Protein AF-A0A1I7N9Y0-F1 (afdb_monomer_lite)

pLDDT: mean 70.04, std 11.56, range [36.78, 92.0]

Foldseek 3Di:
DDDDDDDPPDDDDPVCVVVVVVVVVVLVVVLQVQLVVVVVVVDDSLVSSLVSLLVVLVVVLVVVCVVCVVVVHDDPPVVSVVVSVVSSVVVSVVVVVCVVVVPPPDD

Organism: NCBI:txid429728

Radius of gyration: 16.45 Å; chains: 1; bounding box: 39×39×46 Å

Structure (mmCIF, N/CA/C/O backbone):
data_AF-A0A1I7N9Y0-F1
#
_entry.id   AF-A0A1I7N9Y0-F1
#
loop_
_atom_site.group_PDB
_atom_site.id
_atom_site.type_symbol
_atom_site.label_atom_id
_atom_site.label_alt_id
_atom_site.label_comp_id
_atom_site.label_asym_id
_atom_site.label_entity_id
_atom_site.label_seq_id
_atom_site.pdbx_PDB_ins_code
_atom_site.Cartn_x
_atom_site.Cartn_y
_atom_site.Cartn_z
_atom_site.occupancy
_atom_site.B_iso_or_equiv
_atom_site.auth_seq_id
_atom_site.auth_comp_id
_atom_site.auth_asym_id
_atom_site.auth_atom_id
_atom_site.pdbx_PDB_model_num
ATOM 1 N N . MET A 1 1 ? -4.907 28.171 24.489 1.00 54.97 1 MET A N 1
ATOM 2 C CA . MET A 1 1 ? -5.451 26.846 24.131 1.00 54.97 1 MET A CA 1
ATOM 3 C C . MET A 1 1 ? -4.264 25.939 23.890 1.00 54.97 1 MET A C 1
ATOM 5 O O . MET A 1 1 ? -3.400 26.329 23.114 1.00 54.97 1 MET A O 1
ATOM 9 N N . SER A 1 2 ? -4.164 24.822 24.606 1.00 50.41 2 SER A N 1
ATOM 10 C CA . SER A 1 2 ? -3.109 23.834 24.354 1.00 50.41 2 SER A CA 1
ATOM 11 C C . SER A 1 2 ? -3.438 23.054 23.075 1.00 50.41 2 SER A C 1
ATOM 13 O O . SER A 1 2 ? -4.624 22.825 22.822 1.00 50.41 2 SER A O 1
ATOM 15 N N . PRO A 1 3 ? -2.442 22.687 22.251 1.00 51.03 3 PRO A N 1
ATOM 16 C CA . PRO A 1 3 ? -2.676 21.850 21.080 1.00 51.03 3 PRO A CA 1
ATOM 17 C C . PRO A 1 3 ? -3.219 20.472 21.501 1.00 51.03 3 PRO A C 1
ATOM 19 O O . PRO A 1 3 ? -2.886 20.004 22.593 1.00 51.03 3 PRO A O 1
ATOM 22 N N . PRO A 1 4 ? -4.060 19.832 20.668 1.00 57.34 4 PRO A N 1
ATOM 23 C CA . PRO A 1 4 ? -4.533 18.480 20.934 1.00 57.34 4 PRO A CA 1
ATOM 24 C C . PRO A 1 4 ? -3.343 17.514 20.987 1.00 57.34 4 PRO A C 1
ATOM 26 O O . PRO A 1 4 ? -2.478 17.546 20.111 1.00 57.34 4 PRO A O 1
ATOM 29 N N . GLU A 1 5 ? -3.293 16.672 22.020 1.00 61.59 5 GLU A N 1
ATOM 30 C CA . GLU A 1 5 ? -2.315 15.586 22.096 1.00 61.59 5 GLU A CA 1
ATOM 31 C C . GLU A 1 5 ? -2.537 14.629 20.924 1.00 61.59 5 GLU A C 1
ATOM 33 O O . GLU A 1 5 ? -3.655 14.168 20.675 1.00 61.59 5 GLU A O 1
ATOM 38 N N . LEU A 1 6 ? -1.464 14.346 20.183 1.00 45.91 6 LEU A N 1
ATOM 39 C CA . LEU A 1 6 ? -1.499 13.311 19.162 1.00 45.91 6 LEU A CA 1
ATOM 40 C C . LEU A 1 6 ? -1.695 11.953 19.848 1.00 45.91 6 LEU A C 1
ATOM 42 O O . LEU A 1 6 ? -1.071 11.701 20.884 1.00 45.91 6 LEU A O 1
ATOM 46 N N . PRO A 1 7 ? -2.532 11.065 19.286 1.00 46.59 7 PRO A N 1
ATOM 47 C CA . PRO A 1 7 ? -2.631 9.709 19.794 1.00 46.59 7 PRO A CA 1
ATOM 48 C C . PRO A 1 7 ? -1.251 9.031 19.740 1.00 46.59 7 PRO A C 1
ATOM 50 O O . PRO A 1 7 ? -0.451 9.330 18.845 1.00 46.59 7 PRO A O 1
ATOM 53 N N . PRO A 1 8 ? -0.952 8.119 20.682 1.00 48.16 8 PRO A N 1
ATOM 54 C CA . PRO A 1 8 ? 0.307 7.392 20.669 1.00 48.16 8 PRO A CA 1
ATOM 55 C C . PRO A 1 8 ? 0.462 6.615 19.351 1.00 48.16 8 PRO A C 1
ATOM 57 O O . PRO A 1 8 ? -0.536 6.138 18.799 1.00 48.16 8 PRO A O 1
ATOM 60 N N . PRO A 1 9 ? 1.697 6.466 18.839 1.00 53.47 9 PRO A N 1
ATOM 61 C CA . PRO A 1 9 ? 1.942 5.723 17.612 1.00 53.47 9 PRO A CA 1
ATOM 62 C C . PRO A 1 9 ? 1.435 4.283 17.744 1.00 53.47 9 PRO A C 1
ATOM 64 O O . PRO A 1 9 ? 1.672 3.607 18.75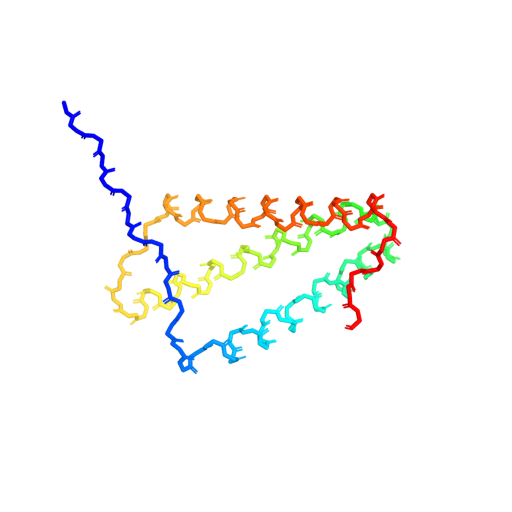2 1.00 53.47 9 PRO A O 1
ATOM 67 N N . PHE A 1 10 ? 0.733 3.815 16.709 1.00 52.66 10 PHE A N 1
ATOM 68 C CA . PHE A 1 10 ? 0.245 2.443 16.635 1.00 52.66 10 PHE A CA 1
ATOM 69 C C . PHE A 1 10 ? 1.415 1.470 16.808 1.00 52.66 10 PHE A C 1
ATOM 71 O O . PHE A 1 10 ? 2.390 1.512 16.059 1.00 52.66 10 PHE A O 1
ATOM 78 N N . SER A 1 11 ? 1.322 0.604 17.815 1.00 55.31 11 SER A N 1
ATOM 79 C CA . SER A 1 11 ? 2.353 -0.382 18.130 1.00 55.31 11 SER A CA 1
ATOM 80 C C . SER A 1 11 ? 1.826 -1.779 17.836 1.00 55.31 11 SER A C 1
ATOM 82 O O . SER A 1 11 ? 0.811 -2.187 18.395 1.00 55.31 11 SER A O 1
ATOM 84 N N . ILE A 1 12 ? 2.523 -2.515 16.968 1.00 50.22 12 ILE A N 1
ATOM 85 C CA . ILE A 1 12 ? 2.165 -3.894 16.619 1.00 50.22 12 ILE A CA 1
ATOM 86 C C . ILE A 1 12 ? 2.452 -4.802 17.832 1.00 50.22 12 ILE A C 1
ATOM 88 O O . ILE A 1 12 ? 3.607 -4.842 18.289 1.00 50.22 12 ILE A O 1
ATOM 92 N N . PRO A 1 13 ? 1.449 -5.543 18.346 1.00 66.56 13 PRO A N 1
ATOM 93 C CA . PRO A 1 13 ? 1.649 -6.524 19.410 1.00 66.56 13 PRO A CA 1
ATOM 94 C C . PRO A 1 13 ? 2.758 -7.532 19.051 1.00 66.56 13 PRO A C 1
ATOM 96 O O . PRO A 1 13 ? 2.826 -7.947 17.890 1.00 66.56 13 PRO A O 1
ATOM 99 N N . PRO A 1 14 ? 3.651 -7.926 19.985 1.00 76.19 14 PRO A N 1
ATOM 100 C CA . PRO A 1 14 ? 4.786 -8.811 19.697 1.00 76.19 14 PRO A CA 1
ATOM 101 C C . PRO A 1 14 ? 4.418 -10.092 18.939 1.00 76.19 14 PRO A C 1
ATOM 103 O O . PRO A 1 14 ? 5.125 -10.486 18.013 1.00 76.19 14 PRO A O 1
ATOM 106 N N . GLU A 1 15 ? 3.290 -10.699 19.290 1.00 70.88 15 GLU A N 1
ATOM 107 C CA . GLU A 1 15 ? 2.738 -11.912 18.689 1.00 70.88 15 GLU A CA 1
ATOM 108 C C . GLU A 1 15 ? 2.279 -11.725 17.234 1.00 70.88 15 GLU A C 1
ATOM 110 O O . GLU A 1 15 ? 2.234 -12.690 16.471 1.00 70.88 15 GLU A O 1
ATOM 115 N N . LEU A 1 16 ? 1.989 -10.486 16.828 1.00 58.59 16 LEU A N 1
ATOM 116 C CA . LEU A 1 16 ? 1.575 -10.143 15.469 1.00 58.59 16 LEU A CA 1
ATOM 117 C C . LEU A 1 16 ? 2.734 -9.665 14.590 1.00 58.59 16 LEU A C 1
ATOM 119 O O . LEU A 1 16 ? 2.546 -9.557 13.383 1.00 58.59 16 LEU A O 1
ATOM 123 N N . ARG A 1 17 ? 3.934 -9.422 15.135 1.00 69.25 17 ARG A N 1
ATOM 124 C CA . ARG A 1 17 ? 5.059 -8.861 14.361 1.00 69.25 17 ARG A CA 1
ATOM 125 C C . ARG A 1 17 ? 5.464 -9.733 13.179 1.00 69.25 17 ARG A C 1
ATOM 127 O O . ARG A 1 17 ? 5.466 -9.243 12.060 1.00 69.25 17 ARG A O 1
ATOM 134 N N . VAL A 1 18 ? 5.722 -11.023 13.403 1.00 78.50 18 VAL A N 1
ATOM 135 C CA . VAL A 1 18 ? 6.125 -11.951 12.328 1.00 78.50 18 VAL A CA 1
ATOM 136 C C . VAL A 1 18 ? 5.024 -12.113 11.264 1.00 78.50 18 VAL A C 1
ATOM 138 O O . VAL A 1 18 ? 5.338 -12.028 10.076 1.00 78.50 18 VAL A O 1
ATOM 141 N N . PRO A 1 19 ? 3.737 -12.320 11.621 1.00 55.00 19 PRO A N 1
ATOM 142 C CA . PRO A 1 19 ? 2.648 -12.280 10.645 1.00 55.00 19 PRO A CA 1
ATOM 143 C C . PRO A 1 19 ? 2.576 -10.966 9.859 1.00 55.00 19 PRO A C 1
ATOM 145 O O . PRO A 1 19 ? 2.443 -11.005 8.639 1.00 55.00 19 PRO A O 1
ATOM 148 N N . VAL A 1 20 ? 2.700 -9.817 10.532 1.00 63.28 20 VAL A N 1
ATOM 149 C CA . VAL A 1 20 ? 2.657 -8.497 9.886 1.00 63.28 20 VAL A CA 1
ATOM 150 C C . VAL A 1 20 ? 3.842 -8.308 8.942 1.00 63.28 20 VAL A C 1
ATOM 152 O O . VAL A 1 20 ? 3.632 -7.894 7.810 1.00 63.28 20 VAL A O 1
ATOM 155 N N . GLU A 1 21 ? 5.059 -8.670 9.345 1.00 69.69 21 GLU A N 1
ATOM 156 C CA . GLU A 1 21 ? 6.251 -8.626 8.487 1.00 69.69 21 GLU A CA 1
ATOM 157 C C . GLU A 1 21 ? 6.078 -9.489 7.230 1.00 69.69 21 GLU A C 1
ATOM 159 O O . GLU A 1 21 ? 6.388 -9.039 6.128 1.00 69.69 21 GLU A O 1
ATOM 164 N N . ARG A 1 22 ? 5.515 -10.700 7.360 1.00 67.56 22 ARG A N 1
ATOM 165 C CA . ARG A 1 22 ? 5.218 -11.565 6.203 1.00 67.56 22 ARG A CA 1
ATOM 166 C C . ARG A 1 22 ? 4.191 -10.946 5.264 1.00 67.56 22 ARG A C 1
ATOM 168 O O . ARG A 1 22 ? 4.393 -10.977 4.054 1.00 67.56 22 ARG A O 1
ATOM 175 N N . VAL A 1 23 ? 3.118 -10.374 5.808 1.00 65.25 23 VAL A N 1
ATOM 176 C CA . VAL A 1 23 ? 2.100 -9.673 5.011 1.00 65.25 23 VAL A CA 1
ATOM 177 C C . VAL A 1 23 ? 2.711 -8.458 4.315 1.00 65.25 23 VAL A C 1
ATOM 179 O O . VAL A 1 23 ? 2.465 -8.252 3.132 1.00 65.25 23 VAL A O 1
ATOM 182 N N . MET A 1 24 ? 3.555 -7.686 5.003 1.00 66.94 24 MET A N 1
ATOM 183 C CA . MET A 1 24 ? 4.256 -6.549 4.404 1.00 66.94 24 MET A CA 1
ATOM 184 C C . MET A 1 24 ? 5.178 -6.979 3.260 1.00 66.94 24 MET A C 1
ATOM 186 O O . MET A 1 24 ? 5.173 -6.336 2.210 1.00 66.94 24 MET A O 1
ATOM 190 N N . GLN A 1 25 ? 5.926 -8.074 3.429 1.00 70.06 25 GLN A N 1
ATOM 191 C CA . GLN A 1 25 ? 6.785 -8.608 2.372 1.00 70.06 25 GLN A CA 1
ATOM 192 C C . GLN A 1 25 ? 5.966 -9.110 1.176 1.00 70.06 25 GLN A C 1
ATOM 194 O O . GLN A 1 25 ? 6.319 -8.825 0.036 1.00 70.06 25 GLN A O 1
ATOM 199 N N . GLN A 1 26 ? 4.853 -9.805 1.422 1.00 72.31 26 GLN A N 1
ATOM 200 C CA . GLN A 1 26 ? 3.967 -10.271 0.357 1.00 72.31 26 GLN A CA 1
ATOM 201 C C . GLN A 1 26 ? 3.349 -9.098 -0.416 1.00 72.31 26 GLN A C 1
ATOM 203 O O . GLN A 1 26 ? 3.404 -9.082 -1.643 1.00 72.31 26 GLN A O 1
ATOM 208 N N . MET A 1 27 ? 2.831 -8.081 0.284 1.00 73.38 27 MET A N 1
ATOM 209 C CA . MET A 1 27 ? 2.288 -6.891 -0.376 1.00 73.38 27 MET A CA 1
ATOM 210 C C . MET A 1 27 ? 3.350 -6.158 -1.197 1.00 73.38 27 MET A C 1
ATOM 212 O O . MET A 1 27 ? 3.039 -5.629 -2.257 1.00 73.38 27 MET A O 1
ATOM 216 N N . ARG A 1 28 ? 4.612 -6.135 -0.747 1.00 74.75 28 ARG A N 1
ATOM 217 C CA . ARG A 1 28 ? 5.717 -5.565 -1.531 1.00 74.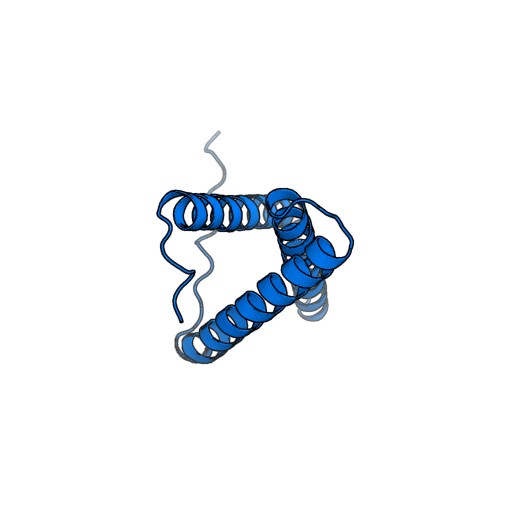75 28 ARG A CA 1
ATOM 218 C C . ARG A 1 28 ? 5.872 -6.282 -2.874 1.00 74.75 28 ARG A C 1
ATOM 220 O O . ARG A 1 28 ? 5.982 -5.603 -3.890 1.00 74.75 28 ARG A O 1
ATOM 227 N N . THR A 1 29 ? 5.862 -7.615 -2.882 1.00 75.50 29 THR A N 1
ATOM 228 C CA . THR A 1 29 ? 5.935 -8.406 -4.121 1.00 75.50 29 THR A CA 1
ATOM 229 C C . THR A 1 29 ? 4.749 -8.112 -5.036 1.00 75.50 29 THR A C 1
ATOM 231 O O . THR A 1 29 ? 4.951 -7.789 -6.200 1.00 75.50 29 THR A O 1
ATOM 234 N N . GLU A 1 30 ? 3.528 -8.108 -4.499 1.00 80.50 30 GLU A N 1
ATOM 235 C CA . GLU A 1 30 ? 2.317 -7.819 -5.281 1.00 80.50 30 GLU A CA 1
ATOM 236 C C . GLU A 1 30 ? 2.324 -6.399 -5.878 1.00 80.50 30 GLU A C 1
ATOM 238 O O . GLU A 1 30 ? 1.880 -6.201 -7.010 1.00 80.50 30 GLU A O 1
ATOM 243 N N . ILE A 1 31 ? 2.865 -5.411 -5.151 1.00 81.94 31 ILE A N 1
ATOM 244 C CA . ILE A 1 31 ? 3.020 -4.036 -5.649 1.00 81.94 31 ILE A CA 1
ATOM 245 C C . ILE A 1 31 ? 3.994 -3.982 -6.833 1.00 81.94 31 ILE A C 1
ATOM 247 O O . ILE A 1 31 ? 3.721 -3.289 -7.814 1.00 81.94 31 ILE A O 1
ATOM 251 N N . ILE A 1 32 ? 5.120 -4.695 -6.748 1.00 80.06 32 ILE A N 1
ATOM 252 C CA . ILE A 1 32 ? 6.121 -4.744 -7.822 1.00 80.06 32 ILE A CA 1
ATOM 253 C C . ILE A 1 32 ? 5.527 -5.428 -9.056 1.00 80.06 32 ILE A C 1
ATOM 255 O O . ILE A 1 32 ? 5.535 -4.836 -10.133 1.00 80.06 32 ILE A O 1
ATOM 259 N N . ASP A 1 33 ? 4.918 -6.603 -8.888 1.00 83.19 33 ASP A N 1
ATOM 260 C CA . ASP A 1 33 ? 4.324 -7.364 -9.994 1.00 83.19 33 ASP A CA 1
ATOM 261 C C . ASP A 1 33 ? 3.221 -6.563 -10.709 1.00 83.19 33 ASP A C 1
ATOM 263 O O . ASP A 1 33 ? 3.143 -6.529 -11.942 1.00 83.19 33 ASP A O 1
ATOM 267 N N . ALA A 1 34 ? 2.370 -5.865 -9.949 1.00 85.81 34 ALA A N 1
ATOM 268 C CA . ALA A 1 34 ? 1.335 -5.010 -10.519 1.00 85.81 34 ALA A CA 1
ATOM 269 C C . ALA A 1 34 ? 1.921 -3.775 -11.226 1.00 85.81 34 ALA A C 1
ATOM 271 O O . ALA A 1 34 ? 1.388 -3.353 -12.257 1.00 85.81 34 ALA A O 1
ATOM 272 N N . ALA A 1 35 ? 3.015 -3.200 -10.716 1.00 82.75 35 ALA A N 1
ATOM 273 C CA . ALA A 1 35 ? 3.692 -2.083 -11.370 1.00 82.75 35 ALA A CA 1
ATOM 274 C C . ALA A 1 35 ? 4.351 -2.531 -12.683 1.00 82.75 35 ALA A C 1
ATOM 276 O O . ALA A 1 35 ? 4.233 -1.837 -13.694 1.00 82.75 35 ALA A O 1
ATOM 277 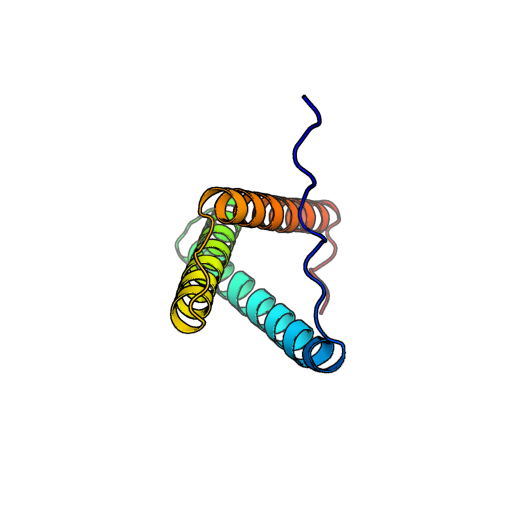N N . ASP A 1 36 ? 4.977 -3.706 -12.710 1.00 84.25 36 ASP A N 1
ATOM 278 C CA . ASP A 1 36 ? 5.548 -4.301 -13.922 1.00 84.25 36 ASP A CA 1
ATOM 279 C C . ASP A 1 36 ? 4.468 -4.615 -14.964 1.00 84.25 36 ASP A C 1
ATOM 281 O O . ASP A 1 36 ? 4.649 -4.342 -16.154 1.00 84.25 36 ASP A O 1
ATOM 285 N N . MET A 1 37 ? 3.294 -5.088 -14.532 1.00 90.69 37 MET A N 1
ATOM 286 C CA . MET A 1 37 ? 2.148 -5.267 -15.426 1.00 90.69 37 MET A CA 1
ATOM 287 C C . MET A 1 37 ? 1.722 -3.940 -16.073 1.00 90.69 37 MET A C 1
ATOM 289 O O . MET A 1 37 ? 1.528 -3.888 -17.288 1.00 90.69 37 MET A O 1
ATOM 293 N N . LEU A 1 38 ? 1.592 -2.859 -15.295 1.00 85.75 38 LEU A N 1
ATOM 294 C CA . LEU A 1 38 ? 1.224 -1.538 -15.826 1.00 85.75 38 LEU A CA 1
ATOM 295 C C . LEU A 1 38 ? 2.299 -0.961 -16.759 1.00 85.75 38 LEU A C 1
ATOM 297 O O . LEU A 1 38 ? 1.958 -0.326 -17.759 1.00 85.75 38 LEU A O 1
ATOM 301 N N . GLN A 1 39 ? 3.578 -1.225 -16.485 1.00 90.62 39 GLN A N 1
ATOM 302 C CA . GLN A 1 39 ? 4.670 -0.897 -17.404 1.00 90.62 39 GLN A CA 1
ATOM 303 C C . GLN A 1 39 ? 4.554 -1.664 -18.723 1.00 90.62 39 GLN A C 1
ATOM 305 O O . GLN A 1 39 ? 4.697 -1.073 -19.794 1.00 90.62 39 GLN A O 1
ATOM 310 N N . GLY A 1 40 ? 4.205 -2.953 -18.669 1.00 87.44 40 GLY A N 1
ATOM 311 C CA . GLY A 1 40 ? 3.911 -3.766 -19.853 1.00 87.44 40 GLY A CA 1
ATOM 312 C C . GLY A 1 40 ? 2.749 -3.226 -20.700 1.00 87.44 40 GLY A C 1
ATOM 313 O O . GLY A 1 40 ? 2.687 -3.492 -21.899 1.00 87.44 40 GLY A O 1
ATOM 314 N N . LEU A 1 41 ? 1.862 -2.421 -20.103 1.00 92.00 41 LEU A N 1
ATOM 315 C CA . LEU A 1 41 ? 0.775 -1.708 -20.786 1.00 92.00 41 LEU A CA 1
ATOM 316 C C . LEU A 1 41 ? 1.183 -0.316 -21.309 1.00 92.00 41 LEU A C 1
ATOM 318 O O . LEU A 1 41 ? 0.348 0.396 -21.868 1.00 92.00 41 LEU A O 1
ATOM 322 N N . GLY A 1 42 ? 2.453 0.069 -21.163 1.00 88.25 42 GLY A N 1
ATOM 323 C CA . GLY A 1 42 ? 3.018 1.314 -21.687 1.00 88.25 42 GLY A CA 1
ATOM 324 C C . GLY A 1 42 ? 3.040 2.481 -20.699 1.00 88.25 42 GLY A C 1
ATOM 325 O O . GLY A 1 42 ? 3.319 3.608 -21.109 1.00 88.25 4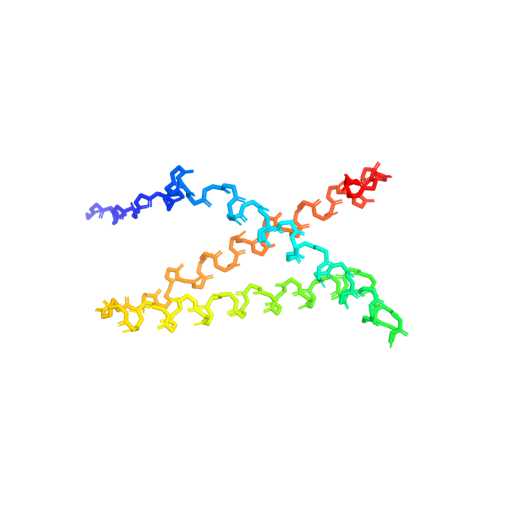2 GLY A O 1
ATOM 326 N N . LEU A 1 43 ? 2.751 2.243 -19.417 1.00 86.25 43 LEU A N 1
ATOM 327 C CA . LEU A 1 43 ? 2.852 3.278 -18.393 1.00 86.25 43 LEU A CA 1
ATOM 328 C C . LEU A 1 43 ? 4.324 3.461 -17.960 1.00 86.25 43 LEU A C 1
ATOM 330 O O . LEU A 1 43 ? 5.011 2.465 -17.736 1.00 86.25 43 LEU A O 1
ATOM 334 N N . PRO A 1 44 ? 4.838 4.697 -17.820 1.00 89.94 44 PRO A N 1
ATOM 335 C CA . PRO A 1 44 ? 6.180 4.929 -17.283 1.00 89.94 44 PRO A CA 1
ATOM 336 C C . PRO A 1 44 ? 6.375 4.286 -15.901 1.00 89.94 44 PRO A C 1
ATOM 338 O O . PRO A 1 44 ? 5.437 4.246 -15.106 1.00 89.94 44 PRO A O 1
ATOM 341 N N . ALA A 1 45 ? 7.580 3.787 -15.608 1.00 77.94 45 ALA A N 1
ATOM 342 C CA . ALA A 1 45 ? 7.869 3.014 -14.393 1.00 77.94 45 ALA A CA 1
ATOM 343 C C . ALA A 1 45 ? 7.532 3.762 -13.091 1.00 77.94 45 ALA A C 1
ATOM 345 O O . ALA A 1 45 ? 6.919 3.202 -12.181 1.00 77.94 45 ALA A O 1
ATOM 346 N N . ASP A 1 46 ? 7.868 5.049 -13.027 1.00 77.25 46 ASP A N 1
ATOM 347 C CA . ASP A 1 46 ? 7.542 5.947 -11.917 1.00 77.25 46 ASP A CA 1
ATOM 348 C C . ASP A 1 46 ? 6.024 6.105 -11.725 1.00 77.25 46 ASP A C 1
ATOM 350 O O . ASP A 1 46 ? 5.517 6.045 -10.600 1.00 77.25 46 ASP A O 1
ATOM 354 N N . GLN A 1 47 ? 5.278 6.243 -12.822 1.00 80.38 47 GLN A N 1
ATOM 355 C CA . GLN A 1 47 ? 3.820 6.367 -12.808 1.00 80.38 47 GLN A CA 1
ATOM 356 C C . GLN A 1 47 ? 3.132 5.044 -12.455 1.00 80.38 47 GLN A C 1
ATOM 358 O O . GLN A 1 47 ? 2.186 5.043 -11.668 1.00 80.38 47 GLN A O 1
ATOM 363 N N . ALA A 1 48 ? 3.615 3.919 -12.983 1.00 81.44 48 ALA A N 1
ATOM 364 C CA . ALA A 1 48 ? 3.111 2.585 -12.676 1.00 81.44 48 ALA A CA 1
ATOM 365 C C . ALA A 1 48 ? 3.247 2.257 -11.190 1.00 81.44 48 ALA A C 1
ATOM 367 O O . ALA A 1 48 ? 2.263 1.885 -10.548 1.00 81.44 48 ALA A O 1
ATOM 368 N N . PHE A 1 49 ? 4.431 2.490 -10.623 1.00 81.38 49 PHE A N 1
ATOM 369 C CA . PHE A 1 49 ? 4.661 2.305 -9.196 1.00 81.38 49 PHE A CA 1
ATOM 370 C C . PHE A 1 49 ? 3.763 3.225 -8.357 1.00 81.38 49 PHE A C 1
ATOM 372 O O . PHE A 1 49 ? 3.071 2.766 -7.446 1.00 81.38 49 PHE A O 1
ATOM 379 N N . THR A 1 50 ? 3.684 4.509 -8.720 1.00 77.12 50 THR A N 1
ATOM 380 C CA . THR A 1 50 ? 2.824 5.493 -8.042 1.00 77.12 50 THR A CA 1
ATOM 381 C C . THR A 1 50 ? 1.358 5.050 -8.007 1.00 77.12 50 THR A C 1
ATOM 383 O O . THR A 1 50 ? 0.720 5.105 -6.952 1.00 77.12 50 THR A O 1
ATOM 386 N N . VAL A 1 51 ? 0.819 4.569 -9.133 1.00 78.12 51 VAL A N 1
ATOM 387 C CA . VAL A 1 51 ? -0.568 4.084 -9.235 1.00 78.12 51 VAL A CA 1
ATOM 388 C C . VAL A 1 51 ? -0.818 2.905 -8.296 1.00 78.12 51 VAL A C 1
ATOM 390 O O . VAL A 1 51 ? -1.816 2.900 -7.568 1.00 78.12 51 VAL A O 1
ATOM 393 N N . VAL A 1 52 ? 0.081 1.922 -8.278 1.00 84.00 52 VAL A N 1
ATOM 394 C CA . VAL A 1 52 ? -0.103 0.699 -7.486 1.00 84.00 52 VAL A CA 1
ATOM 395 C C . VAL A 1 52 ? 0.029 0.964 -5.989 1.00 84.00 52 VAL A C 1
ATOM 397 O O . VAL A 1 52 ? -0.780 0.457 -5.205 1.00 84.00 52 VAL A O 1
ATOM 400 N N . VAL A 1 53 ? 0.978 1.808 -5.574 1.00 79.75 53 VAL A N 1
ATOM 401 C CA . VAL A 1 53 ? 1.096 2.221 -4.168 1.00 79.75 53 VAL A CA 1
ATOM 402 C C . VAL A 1 53 ? -0.162 2.975 -3.735 1.00 79.75 53 VAL A C 1
ATOM 404 O O . VAL A 1 53 ? -0.742 2.648 -2.698 1.00 79.75 53 VAL A O 1
ATOM 407 N N . HIS A 1 54 ? -0.652 3.923 -4.541 1.00 73.19 54 HIS A N 1
ATOM 408 C CA . HIS A 1 54 ? -1.902 4.628 -4.241 1.00 73.19 54 HIS A CA 1
ATOM 409 C C . HIS A 1 54 ? -3.090 3.677 -4.086 1.00 73.19 54 HIS A C 1
ATOM 411 O O . HIS A 1 54 ? -3.884 3.836 -3.155 1.00 73.19 54 HIS A O 1
ATOM 417 N N . HIS A 1 55 ? -3.222 2.702 -4.986 1.00 80.00 55 HIS A N 1
ATOM 418 C CA . HIS A 1 55 ? -4.277 1.701 -4.904 1.00 80.00 55 HIS A CA 1
ATOM 419 C C . HIS A 1 55 ? -4.169 0.885 -3.609 1.00 80.00 55 HIS A C 1
ATOM 421 O O . HIS A 1 55 ? -5.137 0.805 -2.854 1.00 80.00 55 HIS A O 1
ATOM 427 N N . SER A 1 56 ? -2.981 0.360 -3.312 1.00 80.06 56 SER A N 1
ATOM 428 C CA . SER A 1 56 ? -2.738 -0.515 -2.159 1.00 80.06 56 SER A CA 1
ATOM 429 C C . SER A 1 56 ? -3.024 0.184 -0.831 1.00 80.06 56 SER A C 1
ATOM 431 O O . SER A 1 56 ? -3.734 -0.362 0.014 1.00 80.06 56 SER A O 1
ATOM 433 N N . VAL A 1 57 ? -2.555 1.427 -0.658 1.00 71.75 57 VAL A N 1
ATOM 434 C CA . VAL A 1 57 ? -2.814 2.189 0.574 1.00 71.75 57 VAL A CA 1
ATOM 435 C C . VAL A 1 57 ? -4.308 2.512 0.708 1.00 71.75 57 VAL A C 1
ATOM 437 O O . VAL A 1 57 ? -4.868 2.355 1.791 1.00 71.75 57 VAL A O 1
ATOM 440 N N . ARG A 1 58 ? -4.997 2.898 -0.377 1.00 72.06 58 ARG A N 1
ATOM 441 C CA . ARG A 1 58 ? -6.452 3.153 -0.329 1.00 72.06 58 ARG A CA 1
ATOM 442 C C . ARG A 1 58 ? -7.244 1.903 0.048 1.00 72.06 58 ARG A C 1
ATOM 444 O O . ARG A 1 58 ? -8.162 2.007 0.860 1.00 72.06 58 ARG A O 1
ATOM 451 N N . THR A 1 59 ? -6.884 0.748 -0.506 1.00 75.81 59 THR A N 1
ATOM 452 C CA . THR A 1 59 ? -7.526 -0.537 -0.198 1.00 75.81 59 THR A CA 1
ATOM 453 C C . THR A 1 59 ? -7.287 -0.940 1.256 1.00 75.81 59 THR A C 1
ATOM 455 O O . THR A 1 59 ? -8.247 -1.237 1.966 1.00 75.81 59 THR A O 1
ATOM 458 N N . ALA A 1 60 ? -6.045 -0.854 1.744 1.00 74.44 60 ALA A N 1
ATOM 459 C CA . ALA A 1 60 ? -5.722 -1.135 3.143 1.00 74.44 60 ALA A CA 1
ATOM 460 C C . ALA A 1 60 ? -6.504 -0.227 4.108 1.00 74.44 60 ALA A C 1
ATOM 462 O O . ALA A 1 60 ? -7.024 -0.690 5.123 1.00 74.44 60 ALA A O 1
ATOM 463 N N . CYS A 1 61 ? -6.650 1.058 3.773 1.00 68.19 61 CYS A N 1
ATOM 464 C CA . CYS A 1 61 ? -7.441 1.991 4.570 1.00 68.19 61 CYS A CA 1
ATOM 465 C C . CYS A 1 61 ? -8.940 1.672 4.546 1.00 68.19 61 CYS A C 1
ATOM 467 O O . CYS A 1 61 ? -9.579 1.754 5.592 1.00 68.19 61 CYS A O 1
ATOM 469 N N . ALA A 1 62 ? -9.502 1.282 3.397 1.00 69.62 62 ALA A N 1
ATOM 470 C CA . ALA A 1 62 ? -10.894 0.835 3.315 1.00 69.62 62 ALA A CA 1
ATOM 471 C C . ALA A 1 62 ? -11.144 -0.380 4.220 1.00 69.62 62 ALA A C 1
ATOM 473 O O . ALA A 1 62 ? -12.047 -0.351 5.051 1.00 69.62 62 ALA A O 1
ATOM 474 N N . MET A 1 63 ? -10.266 -1.384 4.155 1.00 74.88 63 MET A N 1
ATOM 475 C CA . MET A 1 63 ? -10.353 -2.569 5.013 1.00 74.88 63 MET A CA 1
ATOM 476 C C . MET A 1 63 ? -10.203 -2.228 6.501 1.00 74.88 63 MET A C 1
ATOM 478 O O . MET A 1 63 ? -10.924 -2.769 7.335 1.00 74.88 63 MET A O 1
ATOM 482 N N . ALA A 1 64 ? -9.297 -1.311 6.856 1.00 73.38 64 ALA A N 1
ATOM 483 C CA . ALA A 1 64 ? -9.138 -0.860 8.238 1.00 73.38 64 ALA A CA 1
ATOM 484 C C . ALA A 1 64 ? -10.398 -0.153 8.769 1.00 73.38 64 ALA A C 1
ATOM 486 O O . ALA A 1 64 ? -10.739 -0.324 9.941 1.00 73.38 64 ALA A O 1
ATOM 487 N N . MET A 1 65 ? -11.101 0.607 7.918 1.00 70.31 65 MET A N 1
A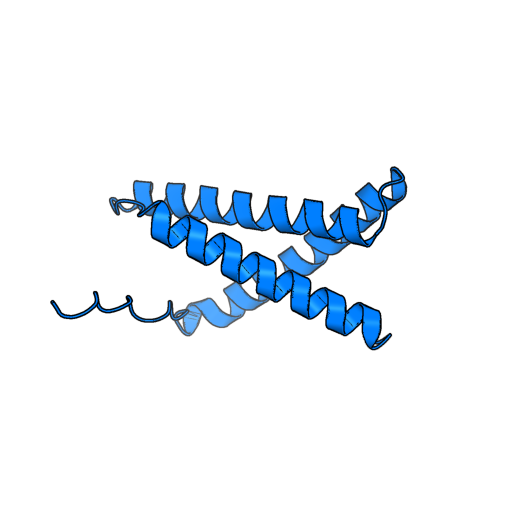TOM 488 C CA . MET A 1 65 ? -12.396 1.200 8.266 1.00 70.31 65 MET A CA 1
ATOM 489 C C . MET A 1 65 ? -13.463 0.127 8.473 1.00 70.31 65 MET A C 1
ATOM 491 O O . MET A 1 65 ? -14.160 0.183 9.482 1.00 70.31 65 MET A O 1
ATOM 495 N N . ASP A 1 66 ? -13.554 -0.863 7.583 1.00 75.69 66 ASP A N 1
ATOM 496 C CA . ASP A 1 66 ? -14.518 -1.962 7.715 1.00 75.69 66 ASP A CA 1
ATOM 497 C C . ASP A 1 66 ? -14.303 -2.744 9.020 1.00 75.69 66 ASP A C 1
ATOM 499 O O . ASP A 1 66 ? -15.260 -3.021 9.744 1.00 75.69 66 ASP A O 1
ATOM 503 N N . VAL A 1 67 ? -13.043 -3.026 9.376 1.00 76.44 67 VAL A N 1
ATOM 504 C CA . VAL A 1 67 ? -12.681 -3.659 10.657 1.00 76.44 67 VAL A CA 1
ATOM 505 C C . VAL A 1 67 ? -13.044 -2.764 11.843 1.00 76.44 67 VAL A C 1
ATOM 507 O O . VAL A 1 67 ? -13.644 -3.235 12.805 1.00 76.44 67 VAL A O 1
ATOM 510 N N . ALA A 1 68 ? -12.720 -1.468 11.793 1.00 72.88 68 ALA A N 1
ATOM 511 C CA . ALA A 1 68 ? -13.063 -0.540 12.870 1.00 72.88 68 ALA A CA 1
ATOM 512 C C . ALA A 1 68 ? -14.583 -0.456 13.090 1.00 72.88 68 ALA A C 1
ATOM 514 O O . ALA A 1 68 ? -15.030 -0.524 14.234 1.00 72.88 68 ALA A O 1
ATOM 515 N N . ILE A 1 69 ? -15.365 -0.382 12.008 1.00 75.12 69 ILE A N 1
ATOM 516 C CA . ILE A 1 69 ? -16.832 -0.378 12.044 1.00 75.12 69 ILE A CA 1
ATOM 517 C C . ILE A 1 69 ? -17.361 -1.690 12.633 1.00 75.12 69 ILE A C 1
ATOM 519 O O . ILE A 1 69 ? -18.234 -1.651 13.501 1.00 75.12 69 ILE A O 1
ATOM 523 N N . ALA A 1 70 ? -16.821 -2.839 12.211 1.00 74.31 70 ALA A N 1
ATOM 524 C CA . ALA A 1 70 ? -17.197 -4.146 12.750 1.00 74.31 70 ALA A CA 1
ATOM 525 C C . ALA A 1 70 ? -16.910 -4.269 14.260 1.00 74.31 70 ALA A C 1
ATOM 527 O O . ALA A 1 70 ? -17.694 -4.881 14.984 1.00 74.31 70 ALA A O 1
ATOM 528 N N . ASP A 1 71 ? -15.844 -3.626 14.741 1.00 80.62 71 ASP A N 1
ATOM 529 C CA . ASP A 1 71 ? -15.476 -3.552 16.161 1.00 80.62 71 ASP A CA 1
ATOM 530 C C . ASP A 1 71 ? -16.255 -2.476 16.950 1.00 80.62 71 ASP A C 1
ATOM 532 O O . ASP A 1 71 ? -16.013 -2.286 18.144 1.00 80.62 71 ASP A O 1
ATOM 536 N N . GLY A 1 72 ? -17.155 -1.723 16.306 1.00 84.31 72 GLY A N 1
ATOM 537 C CA . GLY A 1 72 ? -17.905 -0.629 16.934 1.00 84.31 72 GLY A CA 1
ATOM 538 C C . GLY A 1 72 ? -17.079 0.632 17.221 1.00 84.31 72 GLY A C 1
ATOM 539 O O . GLY A 1 72 ? -17.481 1.459 18.041 1.00 84.31 72 GLY A O 1
ATOM 540 N N . ARG A 1 73 ? -15.920 0.794 16.573 1.00 80.62 73 ARG A N 1
ATOM 541 C CA . ARG A 1 73 ? -15.068 1.989 16.660 1.00 80.62 73 ARG A CA 1
ATOM 542 C C . ARG A 1 73 ? -15.417 2.959 15.534 1.00 80.62 73 ARG A C 1
ATOM 544 O O . ARG A 1 73 ? -15.480 2.569 14.373 1.00 80.62 73 ARG A O 1
ATOM 551 N N . GLU A 1 74 ? -15.593 4.239 15.859 1.00 73.56 74 GLU A N 1
ATOM 552 C CA . GLU A 1 74 ? -15.881 5.263 14.852 1.00 73.56 74 GLU A CA 1
ATOM 553 C C . GLU A 1 74 ? -14.599 5.644 14.081 1.00 73.56 74 GLU A C 1
ATOM 555 O O . GLU A 1 74 ? -13.615 6.083 14.689 1.00 73.56 74 GLU A O 1
ATOM 560 N N . PRO A 1 75 ? -14.552 5.467 12.748 1.00 65.88 75 PRO A N 1
ATOM 561 C CA . PRO A 1 75 ? -13.374 5.818 11.967 1.00 65.88 75 PRO A CA 1
ATOM 562 C C . PRO A 1 75 ? -13.223 7.345 11.851 1.00 65.88 75 PRO A C 1
ATOM 564 O O . PRO A 1 75 ? -14.038 8.024 11.234 1.00 65.88 75 PRO A O 1
ATOM 567 N N . ASN A 1 76 ? -12.130 7.902 12.383 1.00 73.81 76 ASN A N 1
ATOM 568 C CA . ASN A 1 76 ? -11.797 9.318 12.191 1.00 73.81 76 ASN A CA 1
ATOM 569 C C . ASN A 1 76 ? -11.186 9.552 10.801 1.00 73.81 76 ASN A C 1
ATOM 571 O O . ASN A 1 76 ? -9.978 9.401 10.607 1.00 73.81 76 ASN A O 1
ATOM 575 N N . LEU A 1 77 ? -12.029 9.944 9.844 1.00 64.38 77 LEU A N 1
ATOM 576 C CA . LEU A 1 77 ? -11.666 10.130 8.435 1.00 64.38 77 LEU A CA 1
ATOM 577 C C . LEU A 1 77 ? -10.413 11.006 8.220 1.00 64.38 77 LEU A C 1
ATOM 579 O O . LEU A 1 77 ? -9.618 10.723 7.325 1.00 64.38 77 LEU A O 1
ATOM 583 N N . ALA A 1 78 ? -10.215 12.039 9.047 1.00 67.25 78 ALA A N 1
ATOM 584 C CA . ALA A 1 78 ? -9.086 12.962 8.932 1.00 67.25 78 ALA A CA 1
ATOM 585 C C . ALA A 1 78 ? -7.761 12.316 9.367 1.00 67.25 78 ALA A C 1
ATOM 587 O O . ALA A 1 78 ? -6.759 12.423 8.659 1.00 67.25 78 ALA A O 1
ATOM 588 N N . ASN A 1 79 ? -7.762 11.585 10.488 1.00 65.69 79 ASN A N 1
ATOM 589 C CA . ASN A 1 79 ? -6.581 10.839 10.935 1.00 65.69 79 ASN A CA 1
ATOM 590 C C . ASN A 1 79 ? -6.204 9.740 9.933 1.00 65.69 79 ASN A C 1
ATOM 592 O O . ASN A 1 79 ? -5.022 9.496 9.698 1.00 65.69 79 ASN A O 1
ATOM 596 N N . TRP A 1 80 ? -7.202 9.114 9.307 1.00 63.56 80 TRP A N 1
ATOM 597 C CA . TRP A 1 80 ? -6.977 8.100 8.282 1.00 63.56 80 TRP A CA 1
ATOM 598 C C . TRP A 1 80 ? -6.344 8.688 7.022 1.00 63.56 80 TRP A C 1
ATOM 600 O O . TRP A 1 80 ? -5.312 8.187 6.588 1.00 63.56 80 TRP A O 1
ATOM 610 N N . GLN A 1 81 ? -6.884 9.785 6.482 1.00 62.34 81 GLN A N 1
ATOM 611 C CA . GLN A 1 81 ? -6.300 10.471 5.320 1.00 62.34 81 GLN A CA 1
ATOM 612 C C . GLN A 1 81 ? -4.856 10.931 5.569 1.00 62.34 81 GLN A C 1
ATOM 614 O O . GLN A 1 81 ? -4.010 10.825 4.673 1.00 62.34 81 GLN A O 1
ATOM 619 N N . ALA A 1 82 ? -4.561 11.404 6.783 1.00 65.69 82 ALA A N 1
ATOM 620 C CA . ALA A 1 82 ? -3.208 11.771 7.184 1.00 65.69 82 ALA A CA 1
ATOM 621 C C . ALA A 1 82 ? -2.266 10.552 7.184 1.00 65.69 82 ALA A C 1
ATOM 623 O O . ALA A 1 82 ? -1.213 10.606 6.547 1.00 65.69 82 ALA A O 1
ATOM 624 N N . ALA A 1 83 ? -2.673 9.435 7.799 1.00 62.78 83 ALA A N 1
ATOM 625 C CA . ALA A 1 83 ? -1.883 8.201 7.834 1.00 62.78 83 ALA A CA 1
ATOM 626 C C . ALA A 1 83 ? -1.637 7.619 6.428 1.00 62.78 83 ALA A C 1
ATOM 628 O O . ALA A 1 83 ? -0.509 7.255 6.104 1.00 62.78 83 ALA A O 1
ATOM 629 N N . THR A 1 84 ? -2.656 7.600 5.558 1.00 61.97 84 THR A N 1
ATOM 630 C CA . THR A 1 84 ? -2.540 7.180 4.147 1.00 61.97 84 THR A CA 1
ATOM 631 C C . THR A 1 84 ? -1.487 8.004 3.404 1.00 61.97 84 THR A C 1
ATOM 633 O O . THR A 1 84 ? -0.637 7.451 2.706 1.00 61.97 84 THR A O 1
ATOM 636 N N . THR A 1 85 ? -1.539 9.329 3.559 1.00 64.81 85 THR A N 1
ATOM 637 C CA . THR A 1 85 ? -0.624 10.260 2.885 1.00 64.81 85 THR A CA 1
ATOM 638 C C . THR A 1 85 ? 0.807 10.084 3.390 1.00 64.81 85 THR A C 1
ATOM 640 O O . THR A 1 85 ? 1.744 10.044 2.596 1.00 64.81 85 THR A O 1
ATOM 643 N N . GLU A 1 86 ? 0.988 9.919 4.701 1.00 71.38 86 GLU A N 1
ATOM 644 C CA . GLU A 1 86 ? 2.300 9.682 5.303 1.00 71.38 86 GLU A CA 1
ATOM 645 C C . GLU A 1 86 ? 2.914 8.351 4.840 1.00 71.38 86 GLU A C 1
ATOM 647 O O . GLU A 1 86 ? 4.080 8.317 4.438 1.00 71.38 86 GLU A O 1
ATOM 652 N N . THR A 1 87 ? 2.141 7.258 4.848 1.00 65.44 87 THR A N 1
ATOM 653 C CA . THR A 1 87 ? 2.601 5.949 4.360 1.00 65.44 87 THR A CA 1
ATOM 654 C C . THR A 1 87 ? 2.959 6.000 2.877 1.00 65.44 87 THR A C 1
ATOM 656 O O . THR A 1 87 ? 4.008 5.485 2.496 1.00 65.44 87 THR A O 1
ATOM 659 N N . PHE A 1 88 ? 2.136 6.655 2.053 1.00 67.38 88 PHE A N 1
ATOM 660 C CA . PHE A 1 88 ? 2.431 6.866 0.635 1.00 67.38 88 PHE A CA 1
ATOM 661 C C . PHE A 1 88 ? 3.774 7.582 0.442 1.00 67.38 88 PHE A C 1
ATOM 663 O O . PHE A 1 88 ? 4.638 7.073 -0.270 1.00 67.38 88 PHE A O 1
ATOM 670 N N . ASN A 1 89 ? 3.979 8.708 1.132 1.00 71.50 89 ASN A N 1
ATOM 671 C CA . ASN A 1 89 ? 5.211 9.489 1.023 1.00 71.50 89 ASN A CA 1
ATOM 672 C C . ASN A 1 89 ? 6.446 8.669 1.419 1.00 71.50 89 ASN A C 1
ATOM 674 O O . ASN A 1 89 ? 7.452 8.720 0.720 1.00 71.50 89 ASN A O 1
ATOM 678 N N . LYS A 1 90 ? 6.360 7.858 2.483 1.00 70.62 90 LYS A N 1
ATOM 679 C CA . LYS A 1 90 ? 7.458 6.976 2.921 1.00 70.62 90 LYS A CA 1
ATOM 680 C C . LYS A 1 90 ? 7.811 5.909 1.884 1.00 70.62 90 LYS A C 1
ATOM 682 O O . LYS A 1 90 ? 8.988 5.633 1.663 1.00 70.62 90 LYS A O 1
ATOM 687 N N . VAL A 1 91 ? 6.805 5.298 1.254 1.00 66.94 91 VAL A N 1
ATOM 688 C CA . VAL A 1 91 ? 7.025 4.280 0.212 1.00 66.94 91 VAL A CA 1
ATOM 689 C C . VAL A 1 91 ? 7.619 4.916 -1.046 1.00 66.94 91 VAL A C 1
ATOM 691 O O . VAL A 1 91 ? 8.558 4.362 -1.615 1.00 66.94 91 VAL A O 1
ATOM 694 N N . LEU A 1 92 ? 7.123 6.091 -1.441 1.00 68.75 92 LEU A N 1
ATOM 695 C CA . LEU A 1 92 ? 7.643 6.841 -2.584 1.00 68.75 92 LEU A CA 1
ATOM 696 C C . LEU A 1 92 ? 9.094 7.298 -2.354 1.00 68.75 92 LEU A C 1
ATOM 698 O O . LEU A 1 92 ? 9.941 7.111 -3.222 1.00 68.75 92 LEU A O 1
ATOM 702 N N . GLU A 1 93 ? 9.405 7.836 -1.174 1.00 75.69 93 GLU A N 1
ATOM 703 C CA . GLU A 1 93 ? 10.764 8.241 -0.796 1.00 75.69 93 GLU A CA 1
ATOM 704 C C . GLU A 1 93 ? 11.730 7.048 -0.814 1.00 75.69 93 GLU A C 1
ATOM 706 O O . GLU A 1 93 ? 12.819 7.133 -1.383 1.00 75.69 93 GLU A O 1
ATOM 711 N N . ARG A 1 94 ? 11.314 5.902 -0.258 1.00 69.00 94 ARG A N 1
ATOM 712 C CA . ARG A 1 94 ? 12.124 4.676 -0.276 1.00 69.00 94 ARG A CA 1
ATOM 713 C C . ARG A 1 94 ? 12.355 4.159 -1.696 1.00 69.00 94 ARG A C 1
ATOM 715 O O . ARG A 1 94 ? 13.447 3.681 -1.987 1.00 69.00 94 ARG A O 1
ATOM 722 N N . TRP A 1 95 ? 11.351 4.248 -2.566 1.00 68.75 95 TRP A N 1
ATOM 723 C CA . TRP A 1 95 ? 11.490 3.891 -3.977 1.00 68.75 95 TRP A CA 1
ATOM 724 C C . TRP A 1 95 ? 12.506 4.783 -4.685 1.00 68.75 95 TRP A C 1
ATOM 726 O O . TRP A 1 95 ? 13.425 4.259 -5.309 1.00 68.75 95 TRP A O 1
ATOM 736 N N . HIS A 1 96 ? 12.402 6.105 -4.523 1.00 73.81 96 HIS A N 1
ATOM 737 C CA . HIS A 1 96 ? 13.369 7.037 -5.101 1.00 73.81 96 HIS A CA 1
ATOM 738 C C . HIS A 1 96 ? 14.799 6.706 -4.668 1.00 73.81 96 HIS A C 1
ATOM 740 O O . HIS A 1 96 ? 15.666 6.564 -5.527 1.00 73.81 96 HIS A O 1
ATOM 746 N N . GLN A 1 97 ? 15.017 6.455 -3.373 1.00 74.50 97 GLN A N 1
ATOM 747 C CA . GLN A 1 97 ? 16.323 6.035 -2.854 1.00 74.50 97 GLN A CA 1
ATOM 748 C C . GLN A 1 97 ? 16.861 4.772 -3.542 1.00 74.50 97 GLN A C 1
ATOM 750 O O . GLN A 1 97 ? 18.035 4.734 -3.889 1.00 74.50 97 GLN A O 1
ATOM 755 N N . LEU A 1 98 ? 16.017 3.757 -3.757 1.00 62.50 98 LEU A N 1
ATOM 756 C CA . LEU A 1 98 ? 16.405 2.501 -4.414 1.00 62.50 98 LEU A CA 1
ATOM 757 C C . LEU A 1 98 ? 16.699 2.696 -5.910 1.00 62.50 98 LEU A C 1
ATOM 759 O O . LEU A 1 98 ? 17.647 2.126 -6.445 1.00 62.50 98 LEU A O 1
ATOM 763 N N . THR A 1 99 ? 15.918 3.536 -6.592 1.00 65.19 99 THR A N 1
ATOM 764 C CA . THR A 1 99 ? 16.150 3.843 -8.011 1.00 65.19 99 THR A CA 1
ATOM 765 C C . THR A 1 99 ? 17.374 4.727 -8.242 1.00 65.19 99 THR A C 1
ATOM 767 O O . THR A 1 99 ? 18.029 4.595 -9.273 1.00 65.19 99 THR A O 1
ATOM 770 N N . GLU A 1 100 ? 17.706 5.607 -7.294 1.00 70.00 100 GLU A N 1
ATOM 771 C CA . GLU A 1 100 ? 18.881 6.483 -7.364 1.00 70.00 100 GLU A CA 1
ATOM 772 C C . GLU A 1 100 ? 20.170 5.772 -6.931 1.00 70.00 100 GLU A C 1
ATOM 774 O O . GLU A 1 100 ? 21.236 6.074 -7.468 1.00 70.00 100 GLU A O 1
ATOM 779 N N . SER A 1 101 ? 20.097 4.813 -5.999 1.00 66.06 101 SER A N 1
ATOM 780 C CA . SER A 1 101 ? 21.268 4.041 -5.562 1.00 66.06 101 SER A CA 1
ATOM 781 C C . SER A 1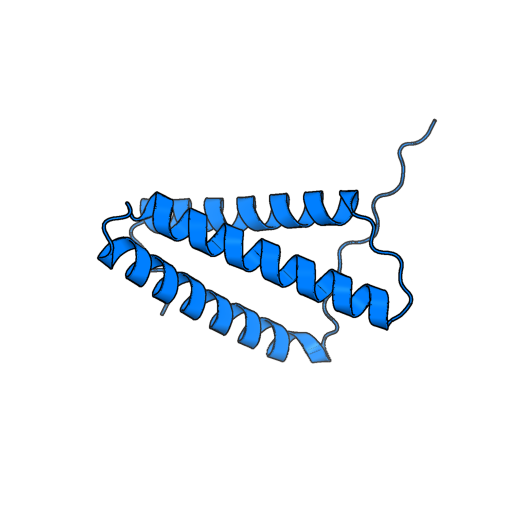 101 ? 21.694 2.965 -6.565 1.00 66.06 101 SER A C 1
ATOM 783 O O . SER A 1 101 ? 22.829 2.493 -6.505 1.00 66.06 101 SER A O 1
ATOM 785 N N . GLY A 1 102 ? 20.806 2.568 -7.486 1.00 55.81 102 GLY A N 1
ATOM 786 C CA . GLY A 1 102 ? 21.031 1.437 -8.391 1.00 55.81 102 GLY A CA 1
ATOM 787 C C . GLY A 1 102 ? 21.100 0.085 -7.671 1.00 55.81 102 GLY A C 1
ATOM 788 O O . GLY A 1 102 ? 21.431 -0.923 -8.298 1.00 55.81 102 GLY A O 1
ATOM 789 N N . GLU A 1 103 ? 20.799 0.049 -6.370 1.00 49.56 103 GLU A N 1
ATOM 790 C CA . GLU A 1 103 ? 20.718 -1.185 -5.600 1.00 49.56 103 GLU A CA 1
ATOM 791 C C . GLU A 1 103 ? 19.336 -1.812 -5.819 1.00 49.56 103 GLU A C 1
ATOM 793 O O . GLU A 1 103 ? 18.315 -1.136 -5.647 1.00 49.56 103 GLU A O 1
ATOM 798 N N . PRO A 1 104 ? 19.264 -3.095 -6.215 1.00 46.19 104 PRO A N 1
ATOM 799 C CA . PRO A 1 104 ? 17.983 -3.759 -6.362 1.00 46.19 104 PRO A CA 1
ATOM 800 C C . PRO A 1 104 ? 17.238 -3.728 -5.017 1.00 46.19 104 PRO A C 1
ATOM 802 O O . PRO A 1 104 ? 17.866 -3.925 -3.975 1.00 46.19 104 PRO A O 1
ATOM 805 N N . PRO A 1 105 ? 15.911 -3.497 -5.010 1.00 46.94 105 PRO A N 1
ATOM 806 C CA . PRO A 1 105 ? 15.102 -3.678 -3.813 1.00 46.94 105 PRO A CA 1
ATOM 807 C C . PRO A 1 105 ? 15.329 -5.106 -3.302 1.00 46.94 105 PRO A C 1
ATOM 809 O O . PRO A 1 105 ? 14.851 -6.036 -3.932 1.00 46.94 105 PRO A O 1
ATOM 812 N N . ASP A 1 106 ? 16.058 -5.249 -2.189 1.00 47.75 106 ASP A N 1
ATOM 813 C CA . ASP A 1 106 ? 16.642 -6.506 -1.687 1.00 47.75 106 ASP A CA 1
ATOM 814 C C . ASP A 1 106 ? 15.842 -7.788 -1.991 1.00 47.75 106 ASP A C 1
ATOM 816 O O . ASP A 1 106 ? 14.628 -7.840 -1.731 1.00 47.75 106 ASP A O 1
ATOM 820 N N . ALA A 1 107 ? 16.592 -8.774 -2.509 1.00 36.78 107 ALA A N 1
ATOM 821 C CA . ALA A 1 107 ? 16.244 -10.176 -2.757 1.00 36.78 107 ALA A CA 1
ATOM 822 C C . ALA A 1 107 ? 15.782 -10.939 -1.505 1.00 36.78 107 ALA A C 1
ATOM 824 O O . ALA A 1 107 ? 16.177 -10.555 -0.380 1.00 36.78 107 ALA A O 1
#

Sequence (107 aa):
MSPPELPPPFSIPPELRVPVERVMQQMRTEIIDAADMLQGLGLPADQAFTVVVHHSVRTACAMAMDVAIADGREPNLANWQAATTETFNKVLERWHQLTESGEPPDA

Secondary structure (DSSP, 8-state):
-PPPPPPPPP---HHHHHHHHHHHHHHHHHHHHHHHHHHHTT--HHHHHHHHHHHHHHHHHHHHHHHHHHTTPPP-HHHHHHHHHHHHHHHHHHHHHHHHH---S--